Protein AF-A0A9N9P492-F1 (afdb_monomer)

Structure (mmCIF, N/CA/C/O backbone):
data_AF-A0A9N9P492-F1
#
_entry.id   AF-A0A9N9P492-F1
#
loop_
_atom_site.group_PDB
_atom_site.id
_atom_site.type_symbol
_atom_site.label_atom_id
_atom_site.label_alt_id
_atom_site.label_comp_id
_atom_site.label_asym_id
_atom_site.label_entity_id
_atom_site.label_seq_id
_atom_site.pdbx_PDB_ins_code
_atom_site.Cartn_x
_atom_site.Cartn_y
_atom_site.Cartn_z
_atom_site.occupancy
_atom_site.B_iso_or_equiv
_atom_site.auth_seq_id
_atom_site.auth_comp_id
_atom_site.auth_asym_id
_atom_site.auth_atom_id
_atom_site.pdbx_PDB_model_num
ATOM 1 N N . PRO A 1 1 ? 3.386 19.340 2.465 1.00 56.22 1 PRO A N 1
ATOM 2 C CA . PRO A 1 1 ? 2.098 19.131 3.174 1.00 56.22 1 PRO A CA 1
ATOM 3 C C . PRO A 1 1 ? 2.322 18.516 4.567 1.00 56.22 1 PRO A C 1
ATOM 5 O O . PRO A 1 1 ? 2.778 17.382 4.674 1.00 56.22 1 PRO A O 1
ATOM 8 N N . LYS A 1 2 ? 2.085 19.282 5.639 1.00 67.38 2 LYS A N 1
ATOM 9 C CA . LYS A 1 2 ? 2.207 18.774 7.014 1.00 67.38 2 LYS A CA 1
ATOM 10 C C . LYS A 1 2 ? 0.888 18.092 7.383 1.00 67.38 2 LYS A C 1
ATOM 12 O O . LYS A 1 2 ? -0.145 18.742 7.320 1.00 67.38 2 LYS A O 1
ATOM 17 N N . LEU A 1 3 ? 0.928 16.821 7.790 1.00 77.06 3 LEU A N 1
ATOM 18 C CA . LEU A 1 3 ? -0.218 16.015 8.264 1.00 77.06 3 LEU A CA 1
ATOM 19 C C . LEU A 1 3 ? -0.824 16.524 9.594 1.00 77.06 3 LEU A C 1
ATOM 21 O O . LEU A 1 3 ? -1.424 15.764 10.353 1.00 77.06 3 LEU A O 1
ATOM 25 N N . LYS A 1 4 ? -0.623 17.801 9.926 1.00 86.94 4 LYS A N 1
ATOM 26 C CA . LYS A 1 4 ? -1.088 18.399 11.174 1.00 86.94 4 LYS A CA 1
ATOM 27 C C . LYS A 1 4 ? -2.616 18.419 11.149 1.00 86.94 4 LYS A C 1
ATOM 29 O O . LYS A 1 4 ? -3.181 18.954 10.206 1.00 86.94 4 LYS A O 1
ATOM 34 N N . GLY A 1 5 ? -3.261 17.838 12.157 1.00 86.31 5 GLY A N 1
ATOM 35 C CA . GLY A 1 5 ? -4.722 17.753 12.221 1.00 86.31 5 GLY A CA 1
ATOM 36 C C . GLY A 1 5 ? -5.330 16.527 11.534 1.00 86.31 5 GLY A C 1
ATOM 37 O O . GLY A 1 5 ? -6.500 16.245 11.759 1.00 86.31 5 GLY A O 1
ATOM 38 N N . PHE A 1 6 ? -4.567 15.756 10.746 1.00 86.38 6 PHE A N 1
ATOM 39 C CA . PHE A 1 6 ? -5.115 14.632 9.970 1.00 86.38 6 PHE A CA 1
ATOM 40 C C . PHE A 1 6 ? -5.801 13.583 10.858 1.00 86.38 6 PHE A C 1
ATOM 42 O O . PHE A 1 6 ? -6.895 13.106 10.558 1.00 86.38 6 PHE A O 1
ATOM 49 N N . PHE A 1 7 ? -5.168 13.231 11.979 1.00 85.50 7 PHE A N 1
ATOM 50 C CA . PHE A 1 7 ? -5.740 12.273 12.920 1.00 85.50 7 PHE A CA 1
ATOM 51 C C . PHE A 1 7 ? -6.903 12.864 13.713 1.00 85.50 7 PHE A C 1
ATOM 53 O O . PHE A 1 7 ? -7.872 12.146 13.956 1.00 85.50 7 PHE A O 1
ATOM 60 N N . GLU A 1 8 ? -6.847 14.146 14.090 1.00 87.69 8 GLU A N 1
ATOM 61 C CA . GLU A 1 8 ? -7.983 14.825 14.717 1.00 87.69 8 GLU A CA 1
ATOM 62 C C . GLU A 1 8 ? -9.205 14.860 13.790 1.00 87.69 8 GLU A C 1
ATOM 64 O O . GLU A 1 8 ? -10.301 14.510 14.221 1.00 87.69 8 GLU A O 1
ATOM 69 N N . GLU A 1 9 ? -9.029 15.204 12.514 1.00 86.62 9 GLU A N 1
ATOM 70 C CA . GLU A 1 9 ? -10.095 15.203 11.507 1.00 86.62 9 GLU A CA 1
ATOM 71 C C . GLU A 1 9 ? -10.668 13.802 11.292 1.00 86.62 9 GLU A C 1
ATOM 73 O O . GLU A 1 9 ? -11.887 13.625 11.308 1.00 86.62 9 GLU A O 1
ATOM 78 N N . MET A 1 10 ? -9.811 12.784 11.176 1.00 85.56 10 MET A N 1
ATOM 79 C CA . MET A 1 10 ? -10.251 11.397 11.020 1.00 85.56 10 MET A CA 1
ATOM 80 C C . MET A 1 10 ? -11.017 10.902 12.255 1.00 85.56 10 MET A C 1
ATOM 82 O O . MET A 1 10 ? -12.067 10.269 12.131 1.00 85.56 10 MET A O 1
ATOM 86 N N . MET A 1 11 ? -10.530 11.216 13.459 1.00 83.81 11 MET A N 1
ATOM 87 C CA . MET A 1 11 ? -11.224 10.896 14.707 1.00 83.81 11 MET A CA 1
ATOM 88 C C . MET A 1 11 ? -12.568 11.617 14.793 1.00 83.81 11 MET A C 1
ATOM 90 O O . MET A 1 11 ? -13.564 10.985 15.138 1.00 83.81 11 MET A O 1
ATOM 94 N N . ASN A 1 12 ? -12.620 12.904 14.446 1.00 82.94 12 ASN A N 1
ATOM 95 C CA . ASN A 1 12 ? -13.850 13.690 14.441 1.00 82.94 12 ASN A CA 1
ATOM 96 C C . ASN A 1 12 ? -14.861 13.141 13.431 1.00 82.94 12 ASN A C 1
ATOM 98 O O . ASN A 1 12 ? -16.020 12.962 13.793 1.00 82.94 12 ASN A O 1
ATOM 102 N N . ALA A 1 13 ? -14.431 12.781 12.220 1.00 81.06 13 ALA A N 1
ATOM 103 C CA . ALA A 1 13 ? -15.284 12.154 11.214 1.00 81.06 13 ALA A CA 1
ATOM 104 C C . ALA A 1 13 ? -15.862 10.819 11.712 1.00 81.06 13 ALA A C 1
ATOM 106 O O . ALA A 1 13 ? -17.068 10.590 11.638 1.00 81.06 13 ALA A O 1
ATOM 107 N N . LEU A 1 14 ? -15.034 9.954 12.307 1.00 74.75 14 LEU A N 1
ATOM 108 C CA . LEU A 1 14 ? -15.488 8.663 12.833 1.00 74.75 14 LEU A CA 1
ATOM 109 C C . LEU A 1 14 ? -16.387 8.801 14.062 1.00 74.75 14 LEU A C 1
ATOM 111 O O . LEU A 1 14 ? -17.307 8.004 14.237 1.00 74.75 14 LEU A O 1
ATOM 115 N N . ILE A 1 15 ? -16.139 9.794 14.917 1.00 71.00 15 ILE A N 1
ATOM 116 C CA . ILE A 1 15 ? -16.992 10.112 16.068 1.00 71.00 15 ILE A CA 1
ATOM 117 C C . ILE A 1 15 ? -18.329 10.697 15.601 1.00 71.00 15 ILE A C 1
ATOM 119 O O . ILE A 1 15 ? -19.359 10.345 16.174 1.00 71.00 15 ILE A O 1
ATOM 123 N N . LEU A 1 16 ? -18.337 11.532 14.557 1.00 67.25 16 LEU A N 1
ATOM 124 C CA . LEU A 1 16 ? -19.554 12.074 13.951 1.00 67.25 16 LEU A CA 1
ATOM 125 C C . LEU A 1 16 ? -20.411 10.948 13.355 1.00 67.25 16 LEU A C 1
ATOM 127 O O . LEU A 1 16 ? -21.599 10.865 13.650 1.00 67.25 16 LEU A O 1
ATOM 131 N N . VAL A 1 17 ? -19.790 10.020 12.618 1.00 60.91 17 VAL A N 1
ATOM 132 C CA . VAL A 1 17 ? -20.445 8.813 12.079 1.00 60.91 17 VAL A CA 1
ATOM 133 C C . VAL A 1 17 ? -20.953 7.898 13.204 1.00 60.91 17 VAL A C 1
ATOM 135 O O . VAL A 1 17 ? -22.032 7.320 13.108 1.00 60.91 17 VAL A O 1
ATOM 138 N N . LYS A 1 18 ? -20.211 7.784 14.313 1.00 57.56 18 LYS A N 1
ATOM 139 C CA . LYS A 1 18 ? -20.574 6.954 15.475 1.00 57.56 18 LYS A CA 1
ATOM 140 C C . LYS A 1 18 ? -21.382 7.667 16.551 1.00 57.56 18 LYS A C 1
ATOM 142 O O . LYS A 1 18 ? -21.606 7.070 17.603 1.00 57.56 18 LYS A O 1
ATOM 147 N N . ARG A 1 19 ? -21.863 8.896 16.340 1.00 54.72 19 ARG A N 1
ATOM 148 C CA . ARG A 1 19 ? -22.734 9.575 17.320 1.00 54.72 19 ARG A CA 1
ATOM 149 C C . ARG A 1 19 ? -24.015 8.776 17.623 1.00 54.72 19 ARG A C 1
ATOM 151 O O . ARG A 1 19 ? -24.604 8.995 18.674 1.00 54.72 19 ARG A O 1
ATOM 158 N N . LEU A 1 20 ? -24.359 7.795 16.780 1.00 54.25 20 LEU A N 1
ATOM 159 C CA . LEU A 1 20 ? -25.386 6.773 17.016 1.00 54.25 20 LEU A CA 1
ATOM 160 C C . LEU A 1 20 ? -25.013 5.705 18.072 1.00 54.25 20 LEU A C 1
ATOM 162 O O . LEU A 1 20 ? -25.908 5.152 18.696 1.00 54.25 20 LEU A O 1
ATOM 166 N N . ILE A 1 21 ? -23.727 5.401 18.310 1.00 55.25 21 ILE A N 1
ATOM 167 C CA . ILE A 1 21 ? -23.262 4.373 19.267 1.00 55.25 21 ILE A CA 1
ATOM 168 C C . ILE A 1 21 ? -21.904 4.805 19.866 1.00 55.25 21 ILE A C 1
ATOM 170 O O . ILE A 1 21 ? -20.828 4.495 19.343 1.00 55.25 21 ILE A O 1
ATOM 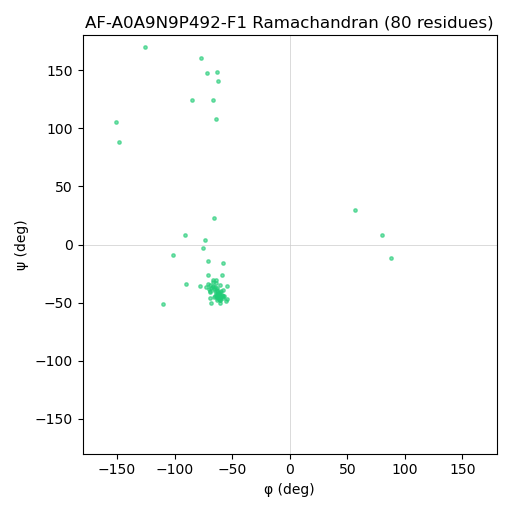174 N N . LYS A 1 22 ? -21.936 5.574 20.961 1.00 60.00 22 LYS A N 1
ATOM 175 C CA . LYS A 1 22 ? -20.761 6.209 21.590 1.00 60.00 22 LYS A CA 1
ATOM 176 C C . LYS A 1 22 ? -19.750 5.185 22.140 1.00 60.00 22 LYS A C 1
ATOM 178 O O . LYS A 1 22 ? -19.974 4.600 23.192 1.00 60.00 22 LYS A O 1
ATOM 183 N N . ASN A 1 23 ? -18.585 5.033 21.498 1.00 71.81 23 ASN A N 1
ATOM 184 C CA . ASN A 1 23 ? -17.386 4.473 22.144 1.00 71.81 23 ASN A CA 1
ATOM 185 C C . ASN A 1 23 ? -16.091 5.034 21.510 1.00 71.81 23 ASN A C 1
ATOM 187 O O . ASN A 1 23 ? -15.707 4.643 20.402 1.00 71.81 23 ASN A O 1
ATOM 191 N N . LYS A 1 24 ? -15.410 5.946 22.223 1.00 76.56 24 LYS A N 1
ATOM 192 C CA . LYS A 1 24 ? -14.160 6.611 21.796 1.00 76.56 24 LYS A CA 1
ATOM 193 C C . LYS A 1 24 ? -13.024 5.611 21.545 1.00 76.56 24 LYS A C 1
ATOM 195 O O . LYS A 1 24 ? -12.270 5.780 20.589 1.00 76.56 24 LYS A O 1
ATOM 200 N N . GLU A 1 25 ? -12.950 4.530 22.319 1.00 81.94 25 GLU A N 1
ATOM 201 C CA . GLU A 1 25 ? -11.951 3.470 22.123 1.00 81.94 25 GLU A CA 1
ATOM 202 C C . GLU A 1 25 ? -12.195 2.691 20.825 1.00 81.94 25 GLU A C 1
ATOM 204 O O . GLU A 1 25 ? -11.261 2.388 20.081 1.00 81.94 25 GLU A O 1
ATOM 209 N N . LYS A 1 26 ? -13.463 2.453 20.463 1.00 80.62 26 LYS A N 1
ATOM 210 C CA . LYS A 1 26 ? -13.809 1.852 19.163 1.00 80.62 26 LYS A CA 1
ATOM 211 C C . LYS A 1 26 ? -13.415 2.767 17.996 1.00 80.62 26 LYS A C 1
ATOM 213 O O . LYS A 1 26 ? -13.125 2.267 16.912 1.00 80.62 26 LYS A O 1
ATOM 218 N N . ALA A 1 27 ? -13.473 4.090 18.163 1.00 81.94 27 ALA A N 1
ATOM 219 C CA . ALA A 1 27 ? -13.041 5.046 17.137 1.00 81.94 27 ALA A CA 1
ATOM 220 C C . ALA A 1 27 ? -11.516 5.022 16.957 1.00 81.94 27 ALA A C 1
ATOM 222 O O . ALA A 1 27 ? -11.055 4.861 15.831 1.00 81.94 27 ALA A O 1
ATOM 223 N N . LYS A 1 28 ? -10.750 5.036 18.057 1.00 84.00 28 LYS A N 1
ATOM 224 C CA . LYS A 1 28 ? -9.285 4.889 18.016 1.00 84.00 28 LYS A CA 1
ATOM 225 C C . LYS A 1 28 ? -8.848 3.608 17.297 1.00 84.00 28 LYS A C 1
ATOM 227 O O . LYS A 1 28 ? -8.024 3.670 16.392 1.00 84.00 28 LYS A O 1
ATOM 232 N N . LYS A 1 29 ? -9.444 2.455 17.639 1.00 86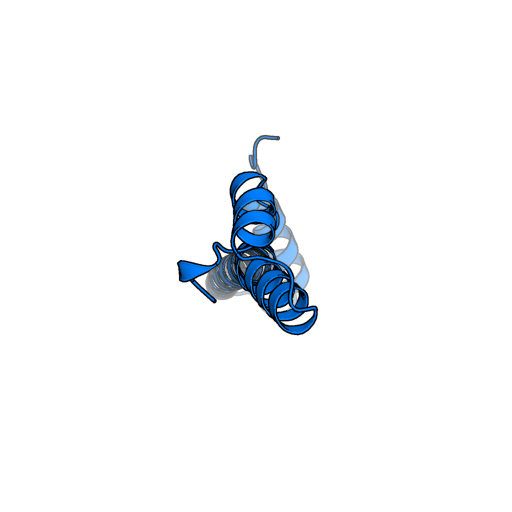.50 29 LYS A N 1
ATOM 233 C CA . LYS A 1 29 ? -9.146 1.174 16.967 1.00 86.50 29 LYS A CA 1
ATOM 234 C C . LYS A 1 29 ? -9.399 1.234 15.458 1.00 86.50 29 LYS A C 1
ATOM 236 O O . LYS A 1 29 ? -8.616 0.695 14.688 1.00 86.50 29 LYS A O 1
ATOM 241 N N . GLN A 1 30 ? -10.463 1.909 15.025 1.00 84.69 30 GLN A N 1
ATOM 242 C CA . GLN A 1 30 ? -10.748 2.070 13.598 1.00 84.69 30 GLN A CA 1
ATOM 243 C C . GLN A 1 30 ? -9.749 2.978 12.888 1.00 84.69 30 GLN A C 1
ATOM 245 O O . GLN A 1 30 ? -9.333 2.625 11.793 1.00 84.69 30 GLN A O 1
ATOM 250 N N . VAL A 1 31 ? -9.330 4.091 13.498 1.00 87.25 31 VAL A N 1
ATOM 251 C CA . VAL A 1 31 ? -8.262 4.934 12.931 1.00 87.25 31 VAL A CA 1
ATOM 252 C C . VAL A 1 31 ? -7.013 4.105 12.660 1.00 87.25 31 VAL A C 1
ATOM 254 O O . VAL A 1 31 ? -6.487 4.146 11.554 1.00 87.25 31 VAL A O 1
ATOM 257 N N . VAL A 1 32 ? -6.594 3.278 13.622 1.00 88.50 32 VAL A N 1
ATOM 258 C CA . VAL A 1 32 ? -5.446 2.376 13.449 1.00 88.50 32 VAL A CA 1
ATOM 259 C C . VAL A 1 32 ? -5.658 1.423 12.266 1.00 88.50 32 VAL A C 1
ATOM 261 O O . VAL A 1 32 ? -4.773 1.297 11.423 1.00 88.50 32 VAL A O 1
ATOM 264 N N . VAL A 1 33 ? -6.838 0.802 12.148 1.00 88.94 33 VAL A N 1
ATOM 265 C CA . VAL A 1 33 ? -7.177 -0.065 11.004 1.00 88.94 33 VAL A CA 1
ATOM 266 C C . VAL A 1 33 ? -7.099 0.693 9.674 1.00 88.94 33 VAL A C 1
ATOM 268 O O . VAL A 1 33 ? -6.524 0.174 8.720 1.00 88.94 33 VAL A O 1
ATOM 271 N N . TYR A 1 34 ? -7.610 1.925 9.600 1.00 86.56 34 TYR A N 1
ATOM 272 C CA . TYR A 1 34 ? -7.507 2.745 8.389 1.00 86.56 34 TYR A CA 1
ATOM 273 C C . TYR A 1 34 ? -6.058 3.085 8.041 1.00 86.56 34 TYR A 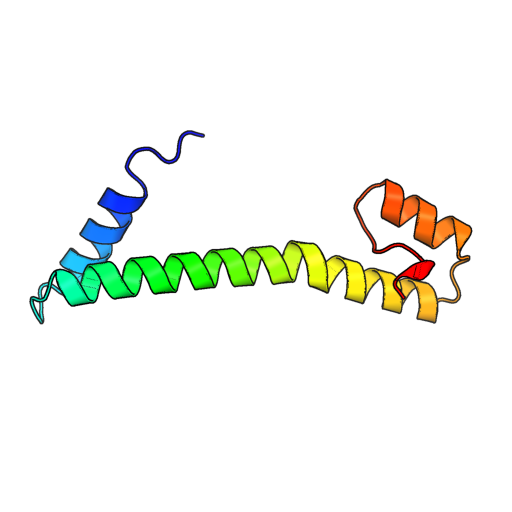C 1
ATOM 275 O O . TYR A 1 34 ? -5.692 3.035 6.870 1.00 86.56 34 TYR A O 1
ATOM 283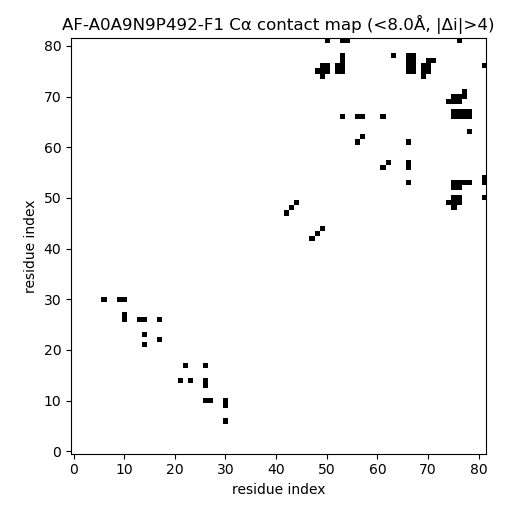 N N . CYS A 1 35 ? -5.209 3.369 9.029 1.00 88.50 35 CYS A N 1
ATOM 284 C CA . CYS A 1 35 ? -3.783 3.576 8.787 1.00 88.50 35 CYS A CA 1
ATOM 285 C C . CYS A 1 35 ? -3.122 2.330 8.200 1.00 88.50 35 CYS A C 1
ATOM 287 O O . CYS A 1 35 ? -2.407 2.439 7.205 1.00 88.50 35 CYS A O 1
ATOM 289 N N . TYR A 1 36 ? -3.396 1.153 8.765 1.00 90.44 36 TYR A N 1
ATOM 290 C CA . TYR A 1 36 ? -2.896 -0.107 8.216 1.00 90.44 36 TYR A CA 1
ATOM 291 C C . TYR A 1 36 ? -3.394 -0.352 6.794 1.00 90.44 36 TYR A C 1
ATOM 293 O O . TYR A 1 36 ? -2.609 -0.763 5.943 1.00 90.44 36 TYR A O 1
ATOM 301 N N . LEU A 1 37 ? -4.662 -0.050 6.510 1.00 89.00 37 LEU A N 1
ATOM 302 C CA . LEU A 1 37 ? -5.222 -0.177 5.169 1.00 89.00 37 LEU A CA 1
ATOM 303 C C . LEU A 1 37 ? -4.523 0.760 4.176 1.00 89.00 37 LEU A C 1
ATOM 305 O O . LEU A 1 37 ? -4.109 0.314 3.111 1.00 89.00 37 LEU A O 1
ATOM 309 N N . LEU A 1 38 ? -4.340 2.035 4.528 1.00 86.81 38 LEU A N 1
ATOM 310 C CA . LEU A 1 38 ? -3.653 3.015 3.682 1.00 86.81 38 LEU A CA 1
ATOM 311 C C . LEU A 1 38 ? -2.199 2.614 3.411 1.00 86.81 38 LEU A C 1
ATOM 313 O O . LEU A 1 38 ? -1.733 2.709 2.275 1.00 86.81 38 LEU A O 1
ATOM 317 N N . VAL A 1 39 ? -1.491 2.121 4.431 1.00 87.00 39 VAL A N 1
ATOM 318 C CA . VAL A 1 39 ? -0.131 1.588 4.281 1.00 87.00 39 VAL A CA 1
ATOM 319 C C . VAL A 1 39 ? -0.132 0.343 3.396 1.00 87.00 39 VAL A C 1
ATOM 321 O O . VAL A 1 39 ? 0.697 0.245 2.499 1.00 87.00 39 VAL A O 1
ATOM 324 N N . GLY A 1 40 ? -1.077 -0.577 3.588 1.00 85.62 40 GLY A N 1
ATOM 325 C CA . GLY A 1 40 ? -1.224 -1.774 2.760 1.00 85.62 40 GLY A CA 1
ATOM 326 C C . GLY A 1 40 ? -1.493 -1.444 1.292 1.00 85.62 40 GLY A C 1
ATOM 327 O O . GLY A 1 40 ? -0.834 -1.990 0.411 1.00 85.62 40 GLY A O 1
ATOM 328 N N . ILE A 1 41 ? -2.395 -0.496 1.022 1.00 82.62 41 ILE A N 1
ATOM 329 C CA . ILE A 1 41 ? -2.682 0.010 -0.327 1.00 82.62 41 ILE A CA 1
ATOM 330 C C . ILE A 1 41 ? -1.419 0.623 -0.931 1.00 82.62 41 ILE A C 1
ATOM 332 O O . ILE A 1 41 ? -1.019 0.243 -2.030 1.00 82.62 41 ILE A O 1
ATOM 336 N N . ARG A 1 42 ? -0.748 1.522 -0.202 1.00 85.00 42 ARG A N 1
ATOM 337 C CA . ARG A 1 42 ? 0.502 2.133 -0.662 1.00 85.00 42 ARG A CA 1
ATOM 338 C C . ARG A 1 4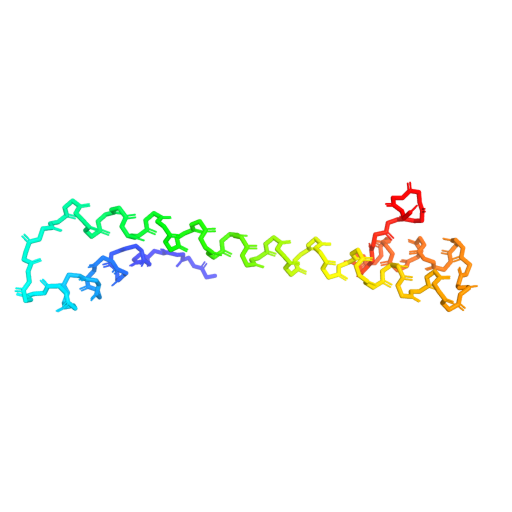2 ? 1.557 1.075 -0.968 1.00 85.00 42 ARG A C 1
ATOM 340 O O . ARG A 1 42 ? 2.197 1.166 -2.005 1.00 85.00 42 ARG A O 1
ATOM 347 N N . ASN A 1 43 ? 1.726 0.078 -0.106 1.00 83.75 43 ASN A N 1
ATOM 348 C CA . ASN A 1 43 ? 2.699 -0.993 -0.303 1.00 83.75 43 ASN A CA 1
ATOM 349 C C . ASN A 1 43 ? 2.340 -1.863 -1.513 1.00 83.75 43 ASN A C 1
ATOM 351 O O . ASN A 1 43 ? 3.229 -2.214 -2.280 1.00 83.75 43 ASN A O 1
ATOM 355 N N . LYS A 1 44 ? 1.053 -2.146 -1.747 1.00 82.94 44 LYS A N 1
ATOM 356 C CA . LYS A 1 44 ? 0.588 -2.844 -2.952 1.00 82.94 44 LYS A CA 1
ATOM 357 C C . LYS A 1 44 ? 0.938 -2.059 -4.222 1.00 82.94 44 LYS A C 1
ATOM 359 O O . LYS A 1 44 ? 1.505 -2.627 -5.146 1.00 82.94 44 LYS A O 1
ATOM 364 N N . PHE A 1 45 ? 0.670 -0.756 -4.260 1.00 76.56 45 PHE A N 1
ATOM 365 C CA . PHE A 1 45 ? 1.022 0.077 -5.418 1.00 76.56 45 PHE A CA 1
ATOM 366 C C . PHE A 1 45 ? 2.531 0.321 -5.556 1.00 76.56 45 PHE A C 1
ATOM 368 O O . PHE A 1 45 ? 3.035 0.410 -6.667 1.00 76.56 45 PHE A O 1
ATOM 375 N N . ALA A 1 46 ? 3.270 0.429 -4.454 1.00 76.62 46 ALA A N 1
ATOM 376 C CA . ALA A 1 46 ? 4.705 0.691 -4.489 1.00 76.62 46 ALA A CA 1
ATOM 377 C C . ALA A 1 46 ? 5.531 -0.558 -4.822 1.00 76.62 46 ALA A C 1
ATOM 379 O O . ALA A 1 46 ? 6.552 -0.432 -5.494 1.00 76.62 46 ALA A O 1
ATOM 380 N N . ASN A 1 47 ? 5.108 -1.738 -4.358 1.00 77.25 47 ASN A N 1
ATOM 381 C CA . ASN A 1 47 ? 5.885 -2.972 -4.474 1.00 77.25 47 ASN A CA 1
ATOM 382 C C . ASN A 1 47 ? 5.260 -3.955 -5.466 1.00 77.25 47 ASN A C 1
ATOM 384 O O . ASN A 1 47 ? 5.954 -4.404 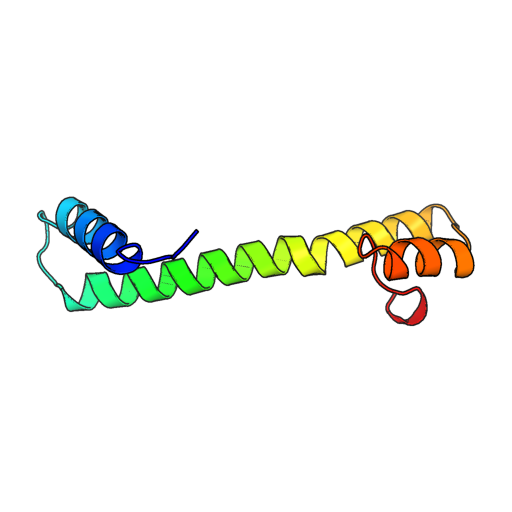-6.375 1.00 77.25 47 ASN A O 1
ATOM 388 N N . ASN A 1 48 ? 3.963 -4.257 -5.344 1.00 83.00 48 ASN A N 1
ATOM 389 C CA . ASN A 1 48 ? 3.346 -5.276 -6.201 1.00 83.00 48 ASN A CA 1
ATOM 390 C C . ASN A 1 48 ? 3.252 -4.795 -7.649 1.00 83.00 48 ASN A C 1
ATOM 392 O O . ASN A 1 48 ? 3.586 -5.553 -8.543 1.00 83.00 48 ASN A O 1
ATOM 396 N N . PHE A 1 49 ? 2.924 -3.521 -7.894 1.00 87.56 49 PHE A N 1
ATOM 397 C CA . PHE A 1 49 ? 2.898 -2.992 -9.265 1.00 87.56 49 PHE A CA 1
ATOM 398 C C . PHE A 1 49 ? 4.260 -3.096 -9.969 1.00 87.56 49 PHE A C 1
ATOM 400 O O . PHE A 1 49 ? 4.327 -3.445 -11.143 1.00 87.56 49 PHE A O 1
ATOM 407 N N . LYS A 1 50 ? 5.360 -2.822 -9.256 1.00 90.94 50 LYS A N 1
ATOM 408 C CA . LYS A 1 50 ? 6.715 -2.935 -9.820 1.00 90.94 50 LYS A CA 1
ATOM 409 C C . LYS A 1 50 ? 7.079 -4.381 -10.145 1.00 90.94 50 LYS A C 1
ATOM 411 O O . LYS A 1 50 ? 7.793 -4.617 -11.117 1.00 90.94 50 LYS A O 1
ATOM 416 N N . LEU A 1 51 ? 6.615 -5.323 -9.319 1.00 92.38 51 LEU A N 1
ATOM 417 C CA . LEU A 1 51 ? 6.781 -6.758 -9.536 1.00 92.38 51 LEU A CA 1
ATOM 418 C C . LEU A 1 51 ? 5.963 -7.218 -10.749 1.00 92.38 51 LEU A C 1
ATOM 420 O O . LEU A 1 51 ? 6.523 -7.828 -11.653 1.00 92.38 51 LEU A O 1
ATOM 424 N N . ASP A 1 52 ? 4.678 -6.860 -10.801 1.00 92.00 52 ASP A N 1
ATOM 425 C CA . ASP A 1 52 ? 3.765 -7.191 -11.900 1.00 92.00 52 ASP A CA 1
ATOM 426 C C . ASP A 1 52 ? 4.293 -6.645 -13.235 1.00 92.00 52 ASP A C 1
ATOM 428 O O . ASP A 1 52 ? 4.327 -7.360 -14.237 1.00 92.00 52 ASP A O 1
ATOM 432 N N . LEU A 1 53 ? 4.778 -5.397 -13.241 1.00 91.81 53 LEU A N 1
ATOM 433 C CA . LEU A 1 53 ? 5.414 -4.801 -14.412 1.00 91.81 53 LEU A CA 1
ATOM 434 C C . LEU A 1 53 ? 6.696 -5.549 -14.796 1.00 91.81 53 LEU A C 1
ATOM 436 O O . LEU A 1 53 ? 6.904 -5.826 -15.973 1.00 91.81 53 LEU A O 1
ATOM 440 N N . GLY A 1 54 ? 7.546 -5.903 -13.831 1.00 93.88 54 GLY A N 1
ATOM 441 C CA . GLY A 1 54 ? 8.765 -6.661 -14.106 1.00 93.88 54 GLY A CA 1
ATOM 442 C C . GLY A 1 54 ? 8.484 -8.041 -14.716 1.00 93.88 54 GLY A C 1
ATOM 443 O O . GLY A 1 54 ? 9.107 -8.395 -15.716 1.00 93.88 54 GLY A O 1
ATOM 444 N N . LEU A 1 55 ? 7.496 -8.776 -14.192 1.00 94.88 55 LEU A N 1
ATOM 445 C CA . LEU A 1 55 ? 7.047 -10.064 -14.741 1.00 94.88 55 LEU A CA 1
ATOM 446 C C . LEU A 1 55 ? 6.462 -9.912 -16.153 1.00 94.88 55 LEU A C 1
ATOM 448 O O . LEU A 1 55 ? 6.744 -10.721 -17.036 1.00 94.88 55 LEU A O 1
ATOM 452 N N . PHE A 1 56 ? 5.689 -8.851 -16.396 1.00 95.38 56 PHE A N 1
ATOM 453 C CA . PHE A 1 56 ? 5.172 -8.529 -17.726 1.00 95.38 56 PHE A CA 1
ATOM 454 C C . PHE A 1 56 ? 6.298 -8.228 -18.729 1.00 95.38 56 PHE A C 1
ATOM 456 O O . PHE A 1 56 ? 6.292 -8.722 -19.851 1.00 95.38 56 PHE A O 1
ATOM 463 N N . LEU A 1 57 ? 7.318 -7.467 -18.334 1.00 95.62 57 LEU A N 1
ATOM 464 C CA . LEU A 1 57 ? 8.471 -7.188 -19.197 1.00 95.62 57 LEU A CA 1
ATOM 465 C C . LEU A 1 57 ? 9.298 -8.451 -19.474 1.00 95.62 57 LEU A C 1
ATOM 467 O O . LEU A 1 57 ? 9.788 -8.638 -20.590 1.00 95.62 57 LEU A O 1
ATOM 471 N N . GLN A 1 58 ? 9.426 -9.336 -18.483 1.00 95.69 58 GLN A N 1
ATOM 472 C CA . GLN A 1 58 ? 10.074 -10.635 -18.650 1.00 95.69 58 GLN A CA 1
ATOM 473 C C . GLN A 1 58 ? 9.295 -11.534 -19.620 1.00 95.69 58 GLN A C 1
ATOM 475 O O . GLN A 1 58 ? 9.909 -12.184 -20.467 1.00 95.69 58 GLN A O 1
ATOM 480 N N . SER A 1 59 ? 7.957 -11.534 -19.565 1.00 95.94 59 SER A N 1
ATOM 481 C CA . SER A 1 59 ? 7.123 -12.299 -20.504 1.00 95.94 59 SER A CA 1
ATOM 482 C C . SER A 1 59 ? 7.217 -11.769 -21.940 1.00 95.94 59 SER A C 1
ATOM 484 O O . SER A 1 59 ? 7.211 -12.553 -22.888 1.00 95.94 59 SER A O 1
ATOM 486 N N . LEU A 1 60 ? 7.444 -10.461 -22.108 1.00 96.12 60 LEU A N 1
ATOM 487 C CA . LEU A 1 60 ? 7.800 -9.833 -23.386 1.00 96.12 60 LEU A CA 1
ATOM 488 C C . LEU A 1 60 ? 9.244 -10.122 -23.842 1.00 96.12 60 LEU A C 1
ATOM 490 O O . LEU A 1 60 ? 9.682 -9.595 -24.864 1.00 96.12 60 LEU A O 1
ATOM 494 N N . ARG A 1 61 ? 9.993 -10.960 -23.108 1.00 94.81 61 ARG A N 1
ATOM 495 C CA . ARG A 1 61 ? 11.405 -11.307 -23.355 1.00 94.81 61 ARG A CA 1
ATOM 496 C C . ARG A 1 61 ? 12.320 -10.084 -23.387 1.00 94.81 61 ARG A C 1
ATOM 498 O O . ARG A 1 61 ? 13.342 -10.081 -24.077 1.00 94.81 61 ARG A O 1
ATOM 505 N N . MET A 1 62 ? 11.964 -9.039 -22.641 1.00 95.62 62 MET A N 1
ATOM 506 C CA . MET A 1 62 ? 12.821 -7.872 -22.513 1.00 95.62 62 MET A CA 1
ATOM 507 C C . MET A 1 62 ? 14.151 -8.275 -21.867 1.00 95.62 62 MET A C 1
ATOM 509 O O . MET A 1 62 ? 14.190 -9.108 -20.962 1.00 95.62 62 MET A O 1
ATOM 513 N N . SER A 1 63 ? 15.260 -7.704 -22.342 1.00 96.69 63 SER A N 1
ATOM 514 C CA . SER A 1 63 ? 16.583 -8.070 -21.835 1.00 96.69 63 SER A CA 1
ATOM 515 C C . SER A 1 63 ? 16.728 -7.721 -20.350 1.00 96.69 63 SER A C 1
ATOM 517 O O . SER A 1 63 ? 16.208 -6.705 -19.882 1.00 96.69 63 SER A O 1
ATOM 519 N N . ASN A 1 64 ? 17.513 -8.513 -19.610 1.00 95.81 64 ASN A N 1
ATOM 520 C CA . ASN A 1 64 ? 17.817 -8.229 -18.201 1.00 95.81 64 ASN A CA 1
ATOM 521 C C . ASN A 1 64 ? 18.406 -6.823 -18.017 1.00 95.81 64 ASN A C 1
ATOM 523 O O . ASN A 1 64 ? 18.098 -6.147 -17.040 1.00 95.81 64 ASN A O 1
ATOM 527 N N . SER A 1 65 ? 19.211 -6.356 -18.980 1.00 96.56 65 SER A N 1
ATOM 528 C CA . SER A 1 65 ? 19.727 -4.984 -19.002 1.00 96.56 65 SER A CA 1
ATOM 529 C C . SER A 1 65 ? 18.597 -3.954 -19.095 1.00 96.56 65 SER A C 1
ATOM 531 O O . SER A 1 65 ? 18.570 -3.026 -18.292 1.00 96.56 65 SER A O 1
ATOM 533 N N . GLY A 1 66 ? 17.621 -4.147 -19.989 1.00 95.88 66 GLY A N 1
ATOM 534 C CA . GLY A 1 66 ? 16.458 -3.265 -20.095 1.00 95.88 66 GLY A CA 1
ATOM 535 C C . GLY A 1 66 ? 15.613 -3.247 -18.819 1.00 95.88 66 GLY A C 1
ATOM 536 O O . GLY A 1 66 ? 15.224 -2.177 -18.349 1.00 95.88 66 GLY A O 1
ATOM 537 N N . ILE A 1 67 ? 15.350 -4.418 -18.230 1.00 96.12 67 ILE A N 1
ATOM 538 C CA . ILE A 1 67 ? 14.590 -4.532 -16.975 1.00 96.12 67 ILE A CA 1
ATOM 539 C C . ILE A 1 67 ? 15.335 -3.810 -15.844 1.00 96.12 67 ILE A C 1
ATOM 541 O O . ILE A 1 67 ? 14.734 -3.047 -15.088 1.00 96.12 67 ILE A O 1
ATOM 545 N N . ASN A 1 68 ? 16.657 -3.975 -15.766 1.00 96.50 6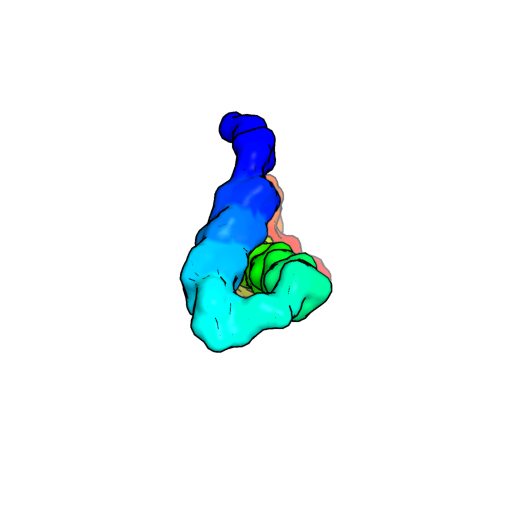8 ASN A N 1
ATOM 546 C CA . ASN A 1 68 ? 17.489 -3.295 -14.774 1.00 96.50 68 ASN A CA 1
ATOM 547 C C . ASN A 1 68 ? 17.498 -1.775 -14.973 1.00 96.50 68 ASN A C 1
ATOM 549 O O . ASN A 1 68 ? 17.464 -1.048 -13.985 1.00 96.50 68 ASN A O 1
ATOM 553 N N . THR A 1 69 ? 17.477 -1.281 -16.213 1.00 97.19 69 THR A N 1
ATOM 554 C CA . THR A 1 69 ? 17.344 0.156 -16.498 1.00 97.19 69 THR A CA 1
ATOM 555 C C . THR A 1 69 ? 16.031 0.716 -15.948 1.00 97.19 69 THR A C 1
ATOM 557 O O . THR A 1 69 ? 16.046 1.721 -15.238 1.00 97.19 69 THR A O 1
ATOM 560 N N . LEU A 1 70 ? 14.898 0.046 -16.193 1.00 94.56 70 LEU A N 1
ATOM 561 C CA . LEU A 1 70 ? 13.605 0.464 -15.631 1.00 94.56 70 LEU A CA 1
ATOM 562 C C . LEU A 1 70 ? 13.557 0.328 -14.106 1.00 94.56 70 LEU A C 1
ATOM 564 O O . LEU A 1 70 ? 12.915 1.132 -13.429 1.00 94.56 70 LEU A O 1
ATOM 568 N N . SER A 1 71 ? 14.253 -0.662 -13.551 1.00 93.31 71 SER A N 1
ATOM 569 C CA . SER A 1 71 ? 14.400 -0.812 -12.107 1.00 93.31 71 SER A CA 1
ATOM 570 C C . SER A 1 71 ? 15.189 0.334 -11.479 1.00 93.31 71 SER A C 1
ATOM 572 O O . SER A 1 71 ? 14.739 0.914 -10.492 1.00 93.31 71 SER A O 1
ATOM 574 N N . ASN A 1 72 ? 16.304 0.731 -12.094 1.00 94.56 72 ASN A N 1
ATOM 575 C CA . ASN A 1 72 ? 17.115 1.869 -11.662 1.00 94.56 72 ASN A CA 1
ATOM 576 C C . ASN A 1 72 ? 16.351 3.199 -11.781 1.00 94.56 72 ASN A C 1
ATOM 578 O O . ASN A 1 72 ? 16.549 4.093 -10.965 1.00 94.56 72 ASN A O 1
ATOM 582 N N . ALA A 1 73 ? 15.428 3.309 -12.744 1.00 92.69 73 ALA A N 1
ATOM 583 C CA . ALA A 1 73 ? 14.487 4.427 -12.857 1.00 92.69 73 ALA A CA 1
ATOM 584 C C . ALA A 1 73 ? 13.337 4.377 -11.825 1.00 92.69 73 ALA A C 1
ATOM 586 O O . ALA A 1 73 ? 12.497 5.275 -11.781 1.00 92.69 73 ALA A O 1
ATOM 587 N N . GLY A 1 74 ? 13.267 3.330 -10.997 1.00 89.50 74 GLY A N 1
ATOM 588 C CA . GLY A 1 74 ? 12.257 3.159 -9.956 1.00 89.50 74 GLY A CA 1
ATOM 589 C C . GLY A 1 74 ? 10.905 2.632 -10.445 1.00 89.50 74 GLY A C 1
ATOM 590 O O . GLY A 1 74 ? 9.970 2.594 -9.642 1.00 89.50 74 GLY A O 1
ATOM 591 N N . LEU A 1 75 ? 10.799 2.214 -11.709 1.00 89.19 75 LEU A N 1
ATOM 592 C CA . LEU A 1 75 ? 9.552 1.788 -12.355 1.00 89.19 75 LEU A CA 1
ATOM 593 C C . LEU A 1 75 ? 9.281 0.285 -12.206 1.00 89.19 75 LEU A C 1
ATOM 595 O O . LEU A 1 75 ? 8.130 -0.111 -12.072 1.00 89.19 75 LEU A O 1
ATOM 599 N N . SER A 1 76 ? 10.330 -0.540 -12.193 1.00 92.69 76 SER A N 1
ATOM 600 C CA . SER A 1 76 ? 10.249 -2.009 -12.127 1.00 92.69 76 SER A CA 1
ATOM 601 C C . SER A 1 76 ? 11.074 -2.573 -10.964 1.00 92.69 76 SER A C 1
ATOM 603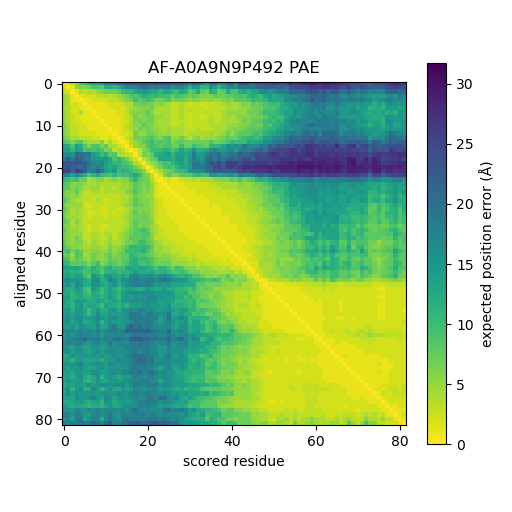 O O . SER A 1 76 ? 11.869 -1.870 -10.334 1.00 92.69 76 SER A O 1
ATOM 605 N N . VAL A 1 77 ? 10.917 -3.864 -10.681 1.00 93.88 77 VAL A N 1
ATOM 606 C CA . VAL A 1 77 ? 11.894 -4.629 -9.893 1.00 93.88 77 VAL A CA 1
ATOM 607 C C . VAL A 1 77 ? 13.125 -4.989 -10.730 1.00 93.88 77 VAL A C 1
ATOM 609 O O . VAL A 1 77 ? 13.089 -4.945 -11.963 1.00 93.88 77 VAL A O 1
ATOM 612 N N . HIS A 1 78 ? 14.224 -5.317 -10.050 1.00 94.81 78 HIS A N 1
ATOM 613 C CA . HIS A 1 78 ? 15.473 -5.721 -10.690 1.00 94.81 78 HIS A CA 1
ATOM 614 C C . HIS A 1 78 ? 15.316 -7.117 -11.297 1.00 94.81 78 HIS A C 1
ATOM 616 O O . HIS A 1 78 ? 14.632 -7.956 -10.720 1.00 94.81 78 HIS A O 1
ATOM 622 N N . SER A 1 79 ? 15.996 -7.412 -12.408 1.00 92.56 79 SER A N 1
ATOM 623 C CA . SER A 1 79 ? 15.903 -8.737 -13.054 1.00 92.56 79 SER A CA 1
ATOM 624 C C . SER A 1 79 ? 16.320 -9.895 -12.140 1.00 92.56 79 SER A C 1
ATOM 626 O O . SER A 1 79 ? 15.830 -11.001 -12.297 1.00 92.56 79 SER A O 1
ATOM 628 N N . LYS A 1 80 ? 17.181 -9.636 -11.148 1.00 93.12 80 LYS A N 1
ATOM 629 C CA . LYS A 1 80 ? 17.581 -10.611 -10.116 1.00 93.12 80 LYS A CA 1
ATOM 630 C C . LYS A 1 80 ? 16.476 -10.931 -9.096 1.00 93.12 80 LYS A C 1
ATOM 632 O O . LYS A 1 80 ? 16.650 -11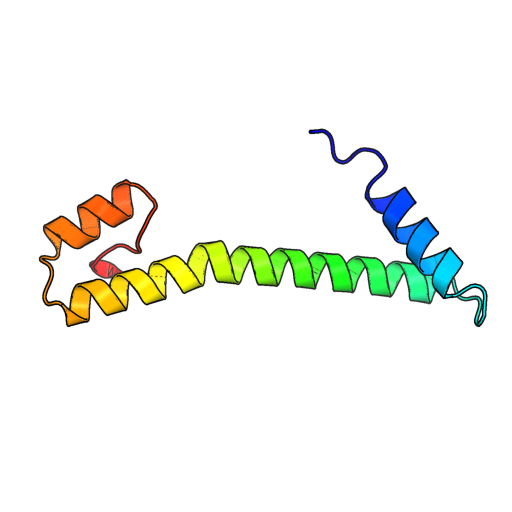.838 -8.293 1.00 93.12 80 LYS A O 1
ATOM 637 N N . THR A 1 81 ? 15.420 -10.123 -9.055 1.00 87.00 81 THR A N 1
ATOM 638 C CA . THR A 1 81 ? 14.277 -10.241 -8.134 1.00 87.00 81 THR A CA 1
ATOM 639 C C . THR A 1 81 ? 13.061 -10.881 -8.815 1.00 87.00 81 THR A C 1
ATOM 641 O O . THR A 1 81 ? 12.080 -11.161 -8.132 1.00 87.00 81 THR A O 1
ATOM 644 N N . LEU A 1 82 ? 13.121 -11.072 -10.139 1.00 86.12 82 LEU A N 1
ATOM 645 C CA . LEU A 1 82 ? 12.103 -11.733 -10.957 1.00 86.12 82 LEU A CA 1
ATOM 646 C C . LEU A 1 82 ? 12.301 -13.246 -10.995 1.00 86.12 82 LEU A C 1
ATOM 648 O O . LEU A 1 82 ? 13.475 -13.679 -11.021 1.00 86.12 82 LEU A O 1
#

Foldseek 3Di:
DDCVCVLVVQLVVQCVVCVVPDDSVVSVVVSVVVVVVVVVVVCCVQPVQQAVVLVVCVVVVPDLVVQQVCVVVSRHPHPVVD

Mean predicted aligned error: 9.41 Å

Solvent-accessible surface area (backbone atoms only — not comparable to full-atom values): 4624 Å² total; per-residue (Å²): 137,79,74,75,59,52,64,60,52,51,49,50,52,47,46,61,72,30,68,88,63,86,50,73,67,62,43,54,55,47,54,54,50,52,51,53,49,54,50,49,52,50,46,43,61,66,49,49,48,15,44,55,47,34,53,51,41,50,73,70,66,52,50,58,68,58,39,35,51,38,20,76,72,69,63,27,40,42,52,91,77,106

Secondary structure (DSSP, 8-state):
---TTHHHHHHHHHHHHGGGS--HHHHHHHHHHHHHHHHHHHHIIIIIHHHHHHHHHHHTT--HHHHHHHHHTTSS--GGG-

Radius of gyration: 20.2 Å; Cα contacts (8 Å, |Δi|>4): 52; chains: 1; bounding box: 45×31×46 Å

Sequence (82 aa):
PKLKGFFEEMMNALILVKRLIKNKEKAKKQVVVYCYLLVGIRNKFANNFKLDLGLFLQSLRMSNSGINTLSNAGLSVHSKTL

Organism: NCBI:txid1433469

pLDDT: mean 84.94, std 11.01, range [54.25, 97.19]